Protein AF-A0A381IC28-F1 (afdb_monomer_lite)

Secondary structure (DSSP, 8-state):
-BHHHHHHHTTS--HHHHHHHHHTT-EEETTEEE--TT-B------

Organism: Clostridioides difficile (NCBI:txid1496)

Foldseek 3Di:
DFPLVVCVVVVVDHSVVSLVCLCVQVDDDPNRRHNDRRDDDDDPDD

Radius of gyration: 10.07 Å; chains: 1; bounding box: 17×19×26 Å

InterPro domains:
  IPR002942 RNA-binding S4 domain [PF01479] (1-40)
  IPR036986 RNA-binding S4 domain superfamily [G3DSA:3.10.290.10] (1-44)
  IPR050343 Ribosomal RNA Pseudouridine Synthase RsuA [PTHR47683] (1-36)

Structure (mmCIF, N/CA/C/O backbone):
data_AF-A0A381IC28-F1
#
_entry.id   AF-A0A381IC28-F1
#
loop_
_atom_site.group_PDB
_atom_site.id
_atom_site.type_symbol
_atom_site.label_atom_id
_atom_site.label_alt_id
_atom_site.label_comp_id
_atom_site.label_asym_id
_atom_site.label_entity_id
_atom_site.label_seq_id
_atom_site.pdbx_PDB_ins_code
_atom_site.Cartn_x
_atom_site.Cartn_y
_atom_site.Cartn_z
_atom_site.occupancy
_atom_site.B_iso_or_equiv
_atom_site.auth_seq_id
_atom_site.auth_comp_id
_atom_site.auth_asym_id
_atom_site.auth_atom_id
_atom_site.pdbx_PDB_model_num
ATOM 1 N N . MET A 1 1 ? 5.847 -6.459 12.814 1.00 76.12 1 MET A N 1
ATOM 2 C CA . MET A 1 1 ? 6.121 -6.929 11.432 1.00 76.12 1 MET A CA 1
ATOM 3 C C . MET A 1 1 ? 6.122 -5.722 10.503 1.00 76.12 1 MET A C 1
ATOM 5 O O . MET A 1 1 ? 5.205 -4.927 10.623 1.00 76.12 1 MET A O 1
ATOM 9 N N . ARG A 1 2 ? 7.128 -5.531 9.631 1.00 83.69 2 ARG A N 1
ATOM 10 C CA . ARG A 1 2 ? 7.132 -4.387 8.689 1.00 83.69 2 ARG A CA 1
ATOM 11 C C . ARG A 1 2 ? 5.911 -4.437 7.770 1.00 83.69 2 ARG A C 1
ATOM 13 O O . ARG A 1 2 ? 5.548 -5.526 7.315 1.00 83.69 2 ARG A O 1
ATOM 20 N N . ILE A 1 3 ? 5.334 -3.281 7.462 1.00 84.81 3 ILE A N 1
ATOM 21 C CA . ILE A 1 3 ? 4.159 -3.175 6.595 1.00 84.81 3 ILE A CA 1
ATOM 22 C C . ILE A 1 3 ? 4.413 -3.770 5.203 1.00 84.81 3 ILE A C 1
ATOM 24 O O . ILE A 1 3 ? 3.590 -4.544 4.725 1.00 84.81 3 ILE A O 1
ATOM 28 N N . ASN A 1 4 ? 5.598 -3.576 4.615 1.00 85.19 4 ASN A N 1
ATOM 29 C CA . ASN A 1 4 ? 5.953 -4.153 3.308 1.00 85.19 4 ASN A CA 1
ATOM 30 C C . ASN A 1 4 ? 5.898 -5.688 3.333 1.00 85.19 4 ASN A C 1
ATOM 32 O O . ASN A 1 4 ? 5.437 -6.325 2.387 1.00 85.19 4 ASN A O 1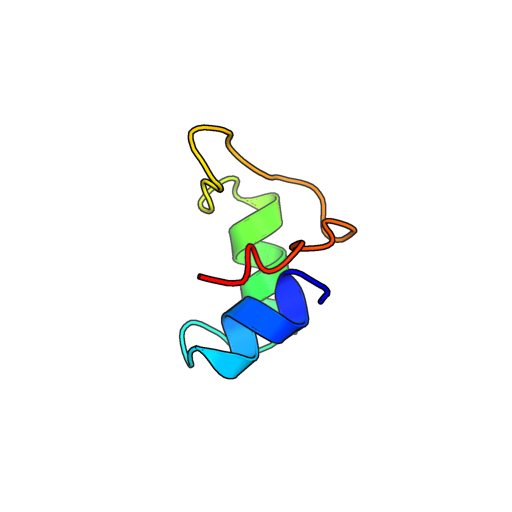
ATOM 36 N N . LYS A 1 5 ? 6.349 -6.294 4.443 1.00 85.69 5 LYS A N 1
ATOM 37 C CA . LYS A 1 5 ? 6.283 -7.749 4.639 1.00 85.69 5 LYS A CA 1
ATOM 38 C C . LYS A 1 5 ? 4.839 -8.209 4.832 1.00 85.69 5 LYS A C 1
ATOM 40 O O . LYS A 1 5 ? 4.492 -9.285 4.367 1.00 85.69 5 LYS A O 1
ATOM 45 N N . TYR A 1 6 ? 4.009 -7.407 5.494 1.00 87.31 6 TYR A N 1
ATOM 46 C CA . TYR A 1 6 ? 2.587 -7.692 5.677 1.00 87.31 6 TYR A CA 1
ATOM 47 C C . TYR A 1 6 ? 1.811 -7.659 4.366 1.00 87.31 6 TYR A C 1
ATOM 49 O O . TYR A 1 6 ? 1.151 -8.636 4.039 1.00 87.31 6 TYR A O 1
ATOM 57 N N . ILE A 1 7 ? 1.980 -6.607 3.571 1.00 86.75 7 ILE A N 1
ATOM 58 C CA . ILE A 1 7 ? 1.319 -6.452 2.269 1.00 86.75 7 ILE A CA 1
ATOM 59 C C . ILE A 1 7 ? 1.713 -7.589 1.319 1.00 86.75 7 ILE A C 1
ATOM 61 O O . ILE A 1 7 ? 0.844 -8.182 0.681 1.00 86.75 7 ILE A O 1
ATOM 65 N N . ALA A 1 8 ? 3.002 -7.948 1.288 1.00 86.81 8 ALA A N 1
ATOM 66 C CA . ALA A 1 8 ? 3.482 -9.090 0.514 1.00 86.81 8 ALA A CA 1
ATOM 67 C C . ALA A 1 8 ? 2.933 -10.427 1.037 1.00 86.81 8 ALA A C 1
ATOM 69 O O . ALA A 1 8 ? 2.546 -11.280 0.246 1.00 86.81 8 ALA A O 1
ATOM 70 N N . SER A 1 9 ? 2.855 -10.606 2.359 1.00 86.81 9 SER A N 1
ATOM 71 C CA . SER A 1 9 ? 2.294 -11.817 2.975 1.00 86.81 9 SER A CA 1
ATOM 72 C C . SER A 1 9 ? 0.789 -11.963 2.751 1.00 86.81 9 SER A C 1
ATOM 74 O O . SER A 1 9 ? 0.294 -13.084 2.766 1.00 86.81 9 SER A O 1
ATOM 76 N N . CYS A 1 10 ? 0.066 -10.859 2.567 1.00 85.94 10 CYS A N 1
ATOM 77 C CA . CYS A 1 10 ? -1.350 -10.860 2.210 1.00 85.94 10 CYS A CA 1
ATOM 78 C C . CYS A 1 10 ? -1.585 -11.080 0.706 1.00 85.94 10 CYS A C 1
ATOM 80 O O . CYS A 1 10 ? -2.735 -11.133 0.289 1.00 85.94 10 CYS A O 1
ATOM 82 N N . GLY A 1 11 ? -0.530 -11.159 -0.117 1.00 87.75 11 GLY A N 1
ATOM 83 C CA . GLY A 1 11 ? -0.649 -11.325 -1.570 1.00 87.75 11 GLY A CA 1
ATOM 84 C C . GLY A 1 11 ? -1.163 -10.084 -2.309 1.00 87.75 11 GLY A C 1
ATOM 85 O O . GLY A 1 11 ? -1.462 -10.161 -3.493 1.00 87.75 11 GLY A O 1
ATOM 86 N N . ILE A 1 12 ? -1.252 -8.935 -1.632 1.00 86.56 12 ILE A N 1
ATOM 87 C CA . ILE A 1 12 ? -1.793 -7.691 -2.204 1.00 86.56 12 ILE A CA 1
ATOM 88 C C . ILE A 1 12 ? -0.834 -7.115 -3.251 1.00 86.56 12 ILE A C 1
ATOM 90 O O . ILE A 1 12 ? -1.255 -6.619 -4.292 1.00 86.56 12 ILE A O 1
ATOM 94 N N . ALA A 1 13 ? 0.467 -7.141 -2.961 1.00 87.00 13 ALA A N 1
ATOM 95 C CA . ALA A 1 13 ? 1.491 -6.617 -3.854 1.00 87.00 13 ALA A CA 1
ATOM 96 C C . ALA A 1 13 ? 2.873 -7.193 -3.519 1.00 87.00 13 ALA A C 1
ATOM 98 O O . ALA A 1 13 ? 3.189 -7.467 -2.361 1.00 87.00 13 ALA A O 1
ATOM 99 N N . SER A 1 14 ? 3.741 -7.294 -4.528 1.00 85.94 14 SER A N 1
ATOM 100 C CA . SER A 1 14 ? 5.175 -7.550 -4.339 1.00 85.94 14 SER A CA 1
ATOM 101 C C . SER A 1 14 ? 5.827 -6.454 -3.493 1.00 85.94 14 SER A C 1
ATOM 103 O O . SER A 1 14 ? 5.361 -5.318 -3.504 1.00 85.94 14 SER A O 1
ATOM 105 N N . ARG A 1 15 ? 6.953 -6.750 -2.822 1.00 83.50 15 ARG A N 1
ATOM 106 C CA . ARG A 1 15 ? 7.637 -5.792 -1.922 1.00 83.50 15 ARG A CA 1
ATOM 107 C C . ARG A 1 15 ? 7.804 -4.400 -2.540 1.00 83.50 15 ARG A C 1
ATOM 109 O O . ARG A 1 15 ? 7.379 -3.447 -1.917 1.00 83.50 15 ARG A O 1
ATOM 116 N N . ARG A 1 16 ? 8.319 -4.305 -3.773 1.00 86.06 16 ARG A N 1
ATOM 117 C CA . ARG A 1 16 ? 8.513 -3.031 -4.497 1.00 86.06 16 ARG A CA 1
ATOM 118 C C . ARG A 1 16 ? 7.202 -2.283 -4.755 1.00 86.06 16 ARG A C 1
ATOM 120 O O . ARG A 1 16 ? 7.100 -1.091 -4.515 1.00 86.06 16 ARG A O 1
ATOM 127 N N . LYS A 1 17 ? 6.170 -3.008 -5.189 1.00 87.56 17 LYS A N 1
ATOM 128 C CA . LYS A 1 17 ? 4.846 -2.437 -5.462 1.00 87.56 17 LYS A CA 1
ATOM 129 C C . LYS A 1 17 ? 4.165 -1.977 -4.172 1.00 87.56 17 LYS A C 1
ATOM 131 O O . LYS A 1 17 ? 3.455 -0.982 -4.172 1.00 87.56 17 LYS A O 1
ATOM 136 N N . ALA A 1 18 ? 4.413 -2.670 -3.058 1.00 87.44 18 ALA A N 1
ATOM 137 C CA . ALA A 1 18 ? 3.947 -2.240 -1.747 1.00 87.44 18 ALA A CA 1
ATOM 138 C C . ALA A 1 18 ? 4.533 -0.869 -1.381 1.00 87.44 18 ALA A C 1
ATOM 140 O O . ALA A 1 18 ? 3.798 -0.031 -0.876 1.00 87.44 18 ALA A O 1
ATOM 141 N N . GLU A 1 19 ? 5.804 -0.608 -1.695 1.00 86.81 19 GLU A N 1
ATOM 142 C CA . GLU A 1 19 ? 6.435 0.700 -1.463 1.00 86.81 19 GLU A CA 1
ATOM 143 C C . GLU A 1 19 ? 5.767 1.809 -2.278 1.00 86.81 19 GLU A C 1
ATOM 145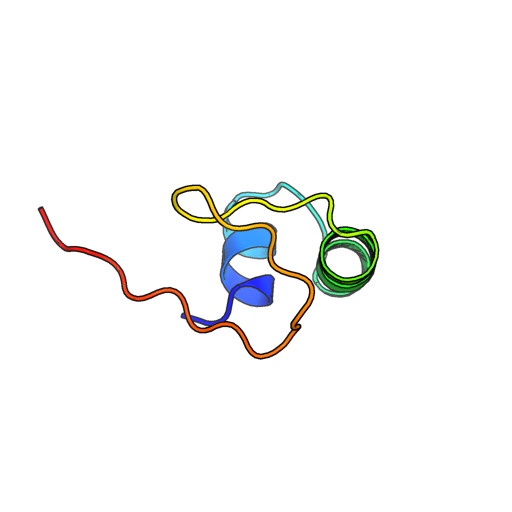 O O . GLU A 1 19 ? 5.417 2.841 -1.713 1.00 86.81 19 GLU A O 1
ATOM 150 N N . GLU A 1 20 ? 5.496 1.574 -3.565 1.00 89.38 20 GLU A N 1
ATOM 151 C CA . GLU A 1 20 ? 4.762 2.528 -4.411 1.00 89.38 20 GLU A CA 1
ATOM 152 C C . GLU A 1 20 ? 3.354 2.822 -3.872 1.00 89.38 20 GLU A C 1
ATOM 154 O O . GLU A 1 20 ? 2.914 3.971 -3.855 1.00 89.38 20 GLU A O 1
ATOM 159 N N . ILE A 1 21 ? 2.637 1.797 -3.404 1.00 88.25 21 ILE A N 1
ATOM 160 C CA . ILE A 1 21 ? 1.281 1.945 -2.852 1.00 88.25 21 ILE A CA 1
ATOM 161 C C . ILE A 1 21 ? 1.315 2.724 -1.523 1.00 88.25 21 ILE A C 1
ATOM 163 O O . ILE A 1 21 ? 0.429 3.550 -1.280 1.00 88.25 21 ILE A O 1
ATOM 167 N N . ILE A 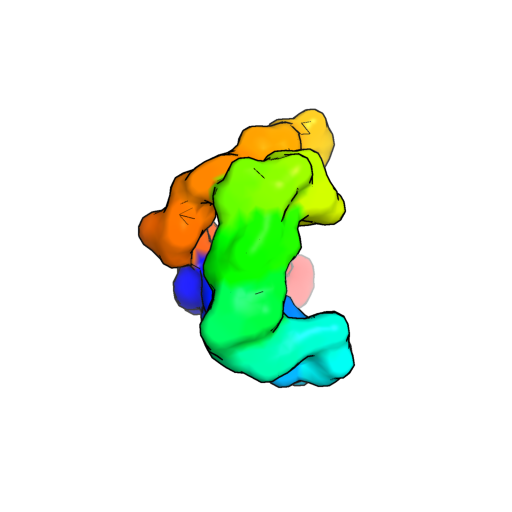1 22 ? 2.331 2.492 -0.683 1.00 87.81 22 ILE A N 1
ATOM 168 C CA . ILE A 1 22 ? 2.552 3.232 0.570 1.00 87.81 22 ILE A C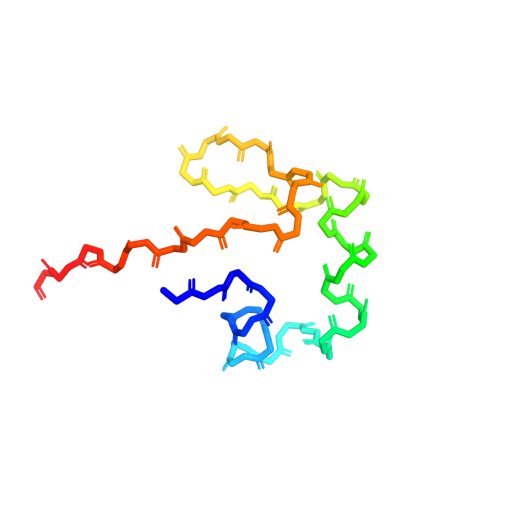A 1
ATOM 169 C C . ILE A 1 22 ? 2.869 4.697 0.253 1.00 87.81 22 ILE A C 1
ATOM 171 O O . ILE A 1 22 ? 2.180 5.585 0.749 1.00 87.81 22 ILE A O 1
ATOM 175 N N . LEU A 1 23 ? 3.841 4.963 -0.625 1.00 88.44 23 LEU A N 1
ATOM 176 C CA . LEU A 1 23 ? 4.218 6.322 -1.039 1.00 88.44 23 LEU A CA 1
ATOM 177 C C . LEU A 1 23 ? 3.045 7.071 -1.687 1.00 88.44 23 LEU A C 1
ATOM 179 O O . LEU A 1 23 ? 2.838 8.256 -1.426 1.00 88.44 23 LEU A O 1
ATOM 183 N N . GLY A 1 24 ? 2.220 6.360 -2.457 1.00 88.88 24 GLY A N 1
ATOM 184 C CA . GLY A 1 24 ? 0.986 6.881 -3.039 1.00 88.88 24 GLY A CA 1
ATOM 185 C C . GLY A 1 24 ? -0.125 7.175 -2.024 1.00 88.88 24 GLY A C 1
ATOM 186 O O . GLY A 1 24 ? -1.185 7.653 -2.420 1.00 88.88 24 GLY A O 1
ATOM 187 N N . GLY A 1 25 ? 0.070 6.884 -0.731 1.00 88.06 25 GLY A N 1
ATOM 188 C CA . GLY A 1 25 ? -0.926 7.113 0.318 1.00 88.06 25 GLY A CA 1
ATOM 189 C C . GLY A 1 25 ? -2.193 6.274 0.150 1.00 88.06 25 GLY A C 1
ATOM 190 O O . GLY A 1 25 ? -3.258 6.669 0.618 1.00 88.06 25 GLY A O 1
ATOM 191 N N . ARG A 1 26 ? -2.098 5.126 -0.532 1.00 86.56 26 ARG A N 1
ATOM 192 C CA . ARG A 1 26 ? -3.240 4.233 -0.794 1.00 86.56 26 ARG A CA 1
ATOM 193 C C . ARG A 1 26 ? -3.500 3.237 0.336 1.00 86.56 26 ARG A C 1
ATOM 195 O O . ARG A 1 26 ? -4.452 2.466 0.264 1.00 86.56 26 ARG A O 1
ATOM 202 N N . ILE A 1 27 ? -2.668 3.237 1.376 1.00 85.69 27 ILE A N 1
ATOM 203 C CA . ILE A 1 27 ? -2.792 2.342 2.527 1.00 85.69 27 ILE A CA 1
ATOM 204 C C . ILE A 1 27 ? -3.237 3.129 3.751 1.00 85.69 27 ILE A C 1
ATOM 206 O O . ILE A 1 27 ? -2.624 4.123 4.140 1.00 85.69 27 ILE A O 1
ATOM 210 N N . LYS A 1 28 ? -4.301 2.634 4.381 1.00 86.69 28 LYS A N 1
ATOM 211 C CA . LYS A 1 28 ? -4.859 3.167 5.618 1.00 86.69 28 LYS A CA 1
ATOM 212 C C . LYS A 1 28 ? -4.763 2.092 6.692 1.00 86.69 28 LYS A C 1
ATOM 214 O O . LYS A 1 28 ? -5.353 1.023 6.551 1.00 86.69 28 LYS A O 1
ATOM 219 N N . VAL A 1 29 ? -4.018 2.359 7.757 1.00 84.00 29 VAL A N 1
ATOM 220 C CA . VAL A 1 29 ? -3.896 1.459 8.907 1.00 84.00 29 VAL A CA 1
ATOM 221 C C . VAL A 1 29 ? -4.664 2.078 10.060 1.00 84.00 29 VAL A C 1
ATOM 223 O O . VAL A 1 29 ? -4.350 3.183 10.490 1.00 84.00 29 VAL A O 1
ATOM 226 N N . ASN A 1 30 ? -5.679 1.369 10.554 1.00 82.31 30 ASN A N 1
ATOM 227 C CA . ASN A 1 30 ? -6.446 1.769 11.736 1.00 82.31 30 ASN A CA 1
ATOM 228 C C . ASN A 1 30 ? -7.005 3.209 11.682 1.00 82.31 30 ASN A C 1
ATOM 230 O O . ASN A 1 30 ? -7.029 3.909 12.687 1.00 82.31 30 ASN A O 1
ATOM 234 N N . GLY A 1 31 ? -7.405 3.678 10.497 1.00 85.25 31 GLY A N 1
ATOM 235 C CA . GLY A 1 31 ? -7.926 5.036 10.320 1.00 85.25 31 GLY A CA 1
ATOM 236 C C . GLY A 1 31 ? -6.911 6.065 9.803 1.00 85.25 31 GLY A C 1
ATOM 237 O O . GLY A 1 31 ? -7.333 7.084 9.259 1.00 85.25 31 GLY A O 1
ATOM 238 N N . SER A 1 32 ? -5.610 5.778 9.859 1.00 85.62 32 SER A N 1
ATOM 239 C CA . SER A 1 32 ? -4.551 6.715 9.462 1.00 85.62 32 SER A CA 1
ATOM 240 C C . SER A 1 32 ? -3.917 6.321 8.134 1.00 85.62 32 SER A C 1
ATOM 242 O O . SER A 1 32 ? -3.553 5.162 7.929 1.00 85.62 32 SER A O 1
ATOM 244 N N . VAL A 1 33 ? -3.786 7.279 7.214 1.00 88.75 33 VAL A N 1
ATOM 245 C CA . VAL A 1 33 ? -3.092 7.061 5.937 1.00 88.75 33 VAL A CA 1
ATOM 246 C C . VAL A 1 33 ? -1.596 6.974 6.205 1.00 88.75 33 VAL A C 1
ATOM 248 O O . VAL A 1 33 ? -1.007 7.903 6.752 1.00 88.75 33 VAL A O 1
ATOM 251 N N . VAL A 1 34 ? -0.984 5.857 5.819 1.00 85.50 34 VAL A N 1
ATOM 252 C CA . VAL A 1 34 ? 0.443 5.612 6.030 1.00 85.50 34 VAL A CA 1
ATOM 253 C C . VAL A 1 34 ? 1.184 5.860 4.728 1.00 85.50 34 VAL A C 1
ATOM 255 O O . VAL A 1 34 ? 0.899 5.214 3.722 1.00 85.50 34 VAL A O 1
ATOM 258 N N . LYS A 1 35 ? 2.156 6.774 4.777 1.00 88.38 35 LYS A N 1
ATOM 259 C CA . LYS A 1 35 ? 3.091 7.056 3.676 1.00 88.38 35 LYS A CA 1
ATOM 260 C C . LYS A 1 35 ? 4.534 6.656 3.985 1.00 88.38 35 LYS A C 1
ATOM 262 O O . LYS A 1 35 ? 5.415 6.809 3.147 1.00 88.38 35 LYS A O 1
ATOM 267 N N . GLU A 1 36 ? 4.774 6.116 5.175 1.00 84.69 36 GLU A N 1
ATOM 268 C CA . GLU A 1 36 ? 6.100 5.712 5.629 1.00 84.69 36 GLU A CA 1
ATOM 269 C C . GLU A 1 36 ? 6.349 4.218 5.412 1.00 84.69 36 GLU A C 1
ATOM 271 O O . GLU A 1 36 ? 5.605 3.353 5.879 1.00 84.69 36 GLU A O 1
ATOM 276 N N . LEU A 1 37 ? 7.466 3.916 4.751 1.00 80.62 37 LEU A N 1
ATOM 277 C CA . LEU A 1 37 ? 7.946 2.557 4.470 1.00 80.62 37 LEU A CA 1
ATOM 278 C C . LEU A 1 37 ? 8.425 1.827 5.740 1.00 80.62 37 LEU A C 1
ATOM 280 O O . LEU A 1 37 ? 8.505 0.597 5.784 1.00 80.62 37 LEU A O 1
ATOM 284 N N . SER A 1 38 ? 8.720 2.587 6.794 1.00 79.25 38 SER A N 1
ATOM 285 C CA . SER A 1 38 ? 9.242 2.093 8.070 1.00 79.25 38 SER A CA 1
ATOM 286 C C . SER A 1 38 ? 8.156 1.647 9.0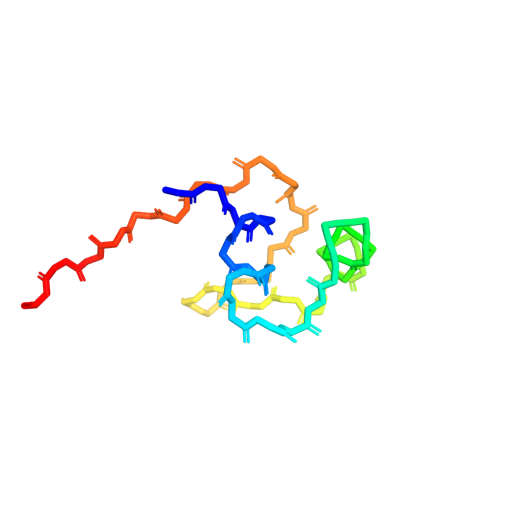53 1.00 79.25 38 SER A C 1
ATOM 288 O O . SER A 1 38 ? 8.481 1.279 10.181 1.00 79.25 38 SER A O 1
ATOM 290 N N . LEU A 1 39 ? 6.876 1.629 8.656 1.00 81.94 39 LEU A N 1
ATOM 291 C CA . LEU A 1 39 ? 5.790 1.287 9.573 1.00 81.94 39 LEU A CA 1
ATOM 292 C C . LEU A 1 39 ? 5.890 -0.173 10.050 1.00 81.94 39 LEU A C 1
ATOM 294 O O . LEU A 1 39 ? 5.882 -1.131 9.266 1.00 81.94 39 LEU A O 1
ATOM 298 N N . ILE A 1 40 ? 5.942 -0.350 11.368 1.00 82.62 40 ILE A N 1
ATOM 299 C CA . ILE A 1 40 ? 5.921 -1.658 12.018 1.00 82.62 40 ILE A CA 1
ATOM 300 C C . ILE A 1 40 ? 4.499 -1.913 12.514 1.00 82.62 40 ILE A C 1
ATOM 302 O O . ILE A 1 40 ? 4.029 -1.285 13.454 1.00 82.62 40 ILE A O 1
ATOM 306 N N . LEU A 1 41 ? 3.820 -2.887 11.910 1.00 80.56 41 LEU A N 1
ATOM 307 C CA . LEU A 1 41 ? 2.545 -3.381 12.412 1.00 80.56 41 LEU A CA 1
ATOM 308 C C . LEU A 1 41 ? 2.782 -4.197 13.685 1.00 80.56 41 LEU A C 1
ATOM 310 O O . LEU A 1 41 ? 3.466 -5.234 13.662 1.00 80.56 41 LEU A O 1
ATOM 314 N N . MET A 1 42 ? 2.201 -3.726 14.783 1.00 77.19 42 MET A N 1
ATOM 315 C CA . MET A 1 42 ? 2.035 -4.485 16.016 1.00 77.19 42 MET A CA 1
ATOM 316 C C . MET A 1 42 ? 0.799 -5.369 15.835 1.00 77.19 42 MET A C 1
ATOM 318 O O . MET A 1 42 ? -0.308 -4.862 15.663 1.00 77.19 42 MET A O 1
ATOM 322 N N . LYS A 1 43 ? 0.967 -6.697 15.816 1.00 65.88 43 LYS A N 1
ATOM 323 C CA . LYS A 1 43 ? -0.194 -7.594 15.837 1.00 65.88 43 LYS A CA 1
ATOM 324 C C . LYS A 1 43 ? -0.851 -7.456 17.209 1.00 65.88 43 LYS A C 1
ATOM 326 O O . LYS A 1 43 ? -0.267 -7.901 18.194 1.00 65.88 43 LYS A O 1
ATOM 331 N N . LYS A 1 44 ? -2.050 -6.870 17.279 1.00 56.28 44 LYS A N 1
ATOM 332 C CA . LYS A 1 44 ? -2.927 -7.115 18.427 1.00 56.28 44 LYS A CA 1
ATOM 333 C C . LYS A 1 44 ? -3.312 -8.592 18.365 1.00 56.28 44 LYS A C 1
ATOM 335 O O . LYS A 1 44 ? -3.984 -9.015 17.430 1.00 56.28 44 LYS A O 1
ATOM 340 N N . LYS A 1 45 ? -2.766 -9.381 19.290 1.00 45.19 45 LYS A N 1
ATOM 341 C CA . LYS A 1 45 ? -3.227 -10.742 19.564 1.00 45.19 45 LYS A CA 1
ATOM 342 C C . LYS A 1 45 ? -4.601 -10.607 20.224 1.00 45.19 45 LYS A C 1
ATOM 344 O O . LYS A 1 45 ? -4.691 -9.991 21.283 1.00 45.19 45 LYS A O 1
ATOM 349 N N . THR A 1 46 ? -5.625 -11.111 19.550 1.00 43.62 46 THR A N 1
ATOM 350 C CA . THR A 1 46 ? -6.859 -11.593 20.176 1.00 43.62 46 THR A CA 1
ATOM 351 C C . THR A 1 46 ? -6.678 -13.079 20.429 1.00 43.62 46 THR A C 1
ATOM 353 O O . THR A 1 46 ? -5.961 -13.712 19.615 1.00 43.62 46 THR A O 1
#

pLDDT: mean 82.5, std 9.99, range [43.62, 89.38]

Sequence (46 aa):
MRINKYIASCGIASRR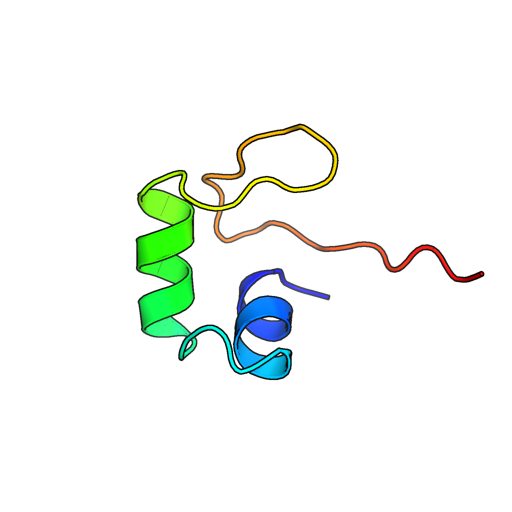KAEEIILGGRIKVNGSVVKELSLILMKKKT